Protein AF-A0A8B3C7I5-F1 (afdb_monomer)

Foldseek 3Di:
DDDPDDDDQPFDPDFAWAWDQDPDPPDPPPRGTDTDTDTWRFPDADPQRKTKTKDWDWDWDDDPPDTDIKIKIWIWIDDHPRRHTFTQFIDIVPDDQVVRLVRNLVRLCVVVVVPVVLNVCSVVVVDGPVCCVVSSVVRSVVVVD

Structure (mmCIF, N/CA/C/O backbone):
data_AF-A0A8B3C7I5-F1
#
_entry.id   AF-A0A8B3C7I5-F1
#
loop_
_atom_site.group_PDB
_atom_site.id
_atom_site.type_symbol
_atom_site.label_atom_id
_atom_site.label_alt_id
_atom_site.label_comp_id
_atom_site.label_asym_id
_atom_site.label_entity_id
_atom_site.label_seq_id
_atom_site.pdbx_PDB_ins_code
_atom_site.Cartn_x
_atom_site.Cartn_y
_atom_site.Cartn_z
_atom_site.occupancy
_atom_site.B_iso_or_equiv
_atom_site.auth_seq_id
_atom_site.auth_comp_id
_atom_site.auth_asym_id
_atom_site.auth_atom_id
_atom_site.pdbx_PDB_model_num
ATOM 1 N N . MET A 1 1 ? 18.683 -19.972 -7.106 1.00 29.28 1 MET A N 1
ATOM 2 C CA . MET A 1 1 ? 17.673 -19.375 -8.006 1.00 29.28 1 MET A CA 1
ATOM 3 C C . MET A 1 1 ? 16.327 -19.916 -7.565 1.00 29.28 1 MET A C 1
ATOM 5 O O . MET A 1 1 ? 16.153 -21.123 -7.607 1.00 29.28 1 MET A O 1
ATOM 9 N N . VAL A 1 2 ? 15.455 -19.069 -7.016 1.00 32.94 2 VAL A N 1
ATOM 10 C CA . VAL A 1 2 ? 14.112 -19.468 -6.560 1.00 32.94 2 VAL A CA 1
ATOM 11 C C . VAL A 1 2 ? 13.176 -19.311 -7.753 1.00 32.94 2 VAL A C 1
ATOM 13 O O . VAL A 1 2 ? 13.189 -18.258 -8.389 1.00 32.94 2 VAL A O 1
ATOM 16 N N . GLY A 1 3 ? 12.471 -20.390 -8.099 1.00 27.81 3 GLY A N 1
ATOM 17 C CA . GLY A 1 3 ? 11.606 -20.479 -9.272 1.00 27.81 3 GLY A CA 1
ATOM 18 C C . GLY A 1 3 ? 10.540 -19.388 -9.278 1.00 27.81 3 GLY A C 1
ATOM 19 O O . GLY A 1 3 ? 9.943 -19.084 -8.250 1.00 27.81 3 GLY A O 1
ATOM 20 N N . LEU A 1 4 ? 10.345 -18.794 -10.453 1.00 42.53 4 LEU A N 1
ATOM 21 C CA . LEU A 1 4 ? 9.330 -17.779 -10.736 1.00 42.53 4 LEU A CA 1
ATOM 22 C C . LEU A 1 4 ? 7.901 -18.343 -10.764 1.00 42.53 4 LEU A C 1
ATOM 24 O O . LEU A 1 4 ? 6.967 -17.552 -10.823 1.00 42.53 4 LEU A O 1
ATOM 28 N N . ASP A 1 5 ? 7.735 -19.663 -10.654 1.00 54.78 5 ASP A N 1
ATOM 29 C CA . ASP A 1 5 ? 6.444 -20.342 -10.699 1.00 54.78 5 ASP A CA 1
ATOM 30 C C . ASP A 1 5 ? 6.350 -21.423 -9.612 1.00 54.78 5 ASP A C 1
ATOM 32 O O . ASP A 1 5 ? 7.205 -22.303 -9.509 1.00 54.78 5 ASP A O 1
ATOM 36 N N . GLY A 1 6 ? 5.298 -21.316 -8.801 1.00 31.97 6 GLY A N 1
ATOM 37 C CA . GLY A 1 6 ? 4.932 -22.195 -7.688 1.00 31.97 6 GLY A CA 1
ATOM 38 C C . GLY A 1 6 ? 4.267 -21.345 -6.600 1.00 31.97 6 GLY A C 1
ATOM 39 O O . GLY A 1 6 ? 4.895 -20.461 -6.032 1.00 31.97 6 GLY A O 1
ATOM 40 N N . ASP A 1 7 ? 2.987 -21.437 -6.277 1.00 32.69 7 ASP A N 1
ATOM 41 C CA . ASP A 1 7 ? 1.943 -22.384 -6.629 1.00 32.69 7 ASP A CA 1
ATOM 42 C C . ASP A 1 7 ? 0.607 -21.639 -6.477 1.00 32.69 7 ASP A C 1
ATOM 44 O O . ASP A 1 7 ? 0.435 -20.816 -5.574 1.00 32.69 7 ASP A O 1
ATOM 48 N N . THR A 1 8 ? -0.359 -21.920 -7.355 1.00 35.53 8 THR A N 1
ATOM 49 C CA . THR A 1 8 ? -1.743 -21.395 -7.320 1.00 35.53 8 THR A CA 1
ATOM 50 C C . THR A 1 8 ? -1.888 -19.866 -7.362 1.00 35.53 8 THR A C 1
ATOM 52 O O . THR A 1 8 ? -2.426 -19.234 -6.452 1.00 35.53 8 THR A O 1
ATOM 55 N N . VAL A 1 9 ? -1.507 -19.239 -8.479 1.00 38.47 9 VAL A N 1
ATOM 56 C CA . VAL A 1 9 ? -2.002 -17.888 -8.791 1.00 38.47 9 VAL A CA 1
ATOM 57 C C . VAL A 1 9 ? -3.481 -18.021 -9.153 1.00 38.47 9 VAL A C 1
ATOM 59 O O . VAL A 1 9 ? -3.831 -18.274 -10.303 1.00 38.47 9 VAL A O 1
ATOM 62 N N . ASN A 1 10 ? -4.366 -17.894 -8.162 1.00 39.81 10 ASN A N 1
ATOM 63 C CA . ASN A 1 10 ? -5.781 -17.650 -8.417 1.00 39.81 10 ASN A CA 1
ATOM 64 C C . ASN A 1 10 ? -5.863 -16.361 -9.243 1.00 39.81 10 ASN A C 1
ATOM 66 O O . ASN A 1 10 ? -5.837 -15.262 -8.684 1.00 39.81 10 ASN A O 1
ATOM 70 N N . TYR A 1 11 ? -5.939 -16.469 -10.570 1.00 46.34 11 TYR A N 1
ATOM 71 C CA . TYR A 1 11 ? -6.414 -15.366 -11.386 1.00 46.34 11 TYR A CA 1
ATOM 72 C C . TYR A 1 11 ? -7.839 -15.068 -10.916 1.00 46.34 11 T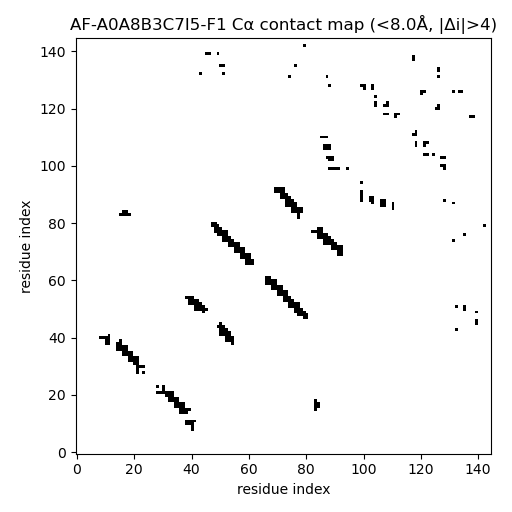YR A C 1
ATOM 74 O O . TYR A 1 11 ? -8.781 -15.792 -11.213 1.00 46.34 11 TYR A O 1
ATOM 82 N N . VAL A 1 12 ? -7.935 -14.039 -10.076 1.00 48.97 12 VAL A N 1
ATOM 83 C CA . VAL A 1 12 ? -9.051 -13.112 -9.929 1.00 48.97 12 VAL A CA 1
ATOM 84 C C . VAL A 1 12 ? -10.435 -13.763 -10.056 1.00 48.97 12 VAL A C 1
ATOM 86 O O . VAL A 1 12 ? -11.020 -13.792 -11.132 1.00 48.97 12 VAL A O 1
ATOM 89 N N . ARG A 1 13 ? -11.031 -14.180 -8.929 1.00 47.19 13 ARG A N 1
ATOM 90 C CA . ARG A 1 13 ? -12.484 -14.449 -8.879 1.00 47.19 13 ARG A CA 1
ATOM 91 C C . ARG A 1 13 ? -13.333 -13.179 -9.092 1.00 47.19 13 ARG A C 1
ATOM 93 O O . ARG A 1 13 ? -14.510 -13.300 -9.400 1.00 47.19 13 ARG A O 1
ATOM 100 N N . GLU A 1 14 ? -12.767 -11.975 -8.936 1.00 52.38 14 GLU A N 1
ATOM 101 C CA . GLU A 1 14 ? -13.496 -10.695 -9.022 1.00 52.38 14 GLU A CA 1
ATOM 102 C C . GLU A 1 14 ? -12.703 -9.598 -9.747 1.00 52.38 14 GLU A C 1
ATOM 104 O O . GLU A 1 14 ? -11.685 -9.129 -9.238 1.00 52.38 14 GLU A O 1
ATOM 109 N N . ILE A 1 15 ? -13.203 -9.111 -10.889 1.00 57.31 15 ILE A N 1
ATOM 110 C CA . ILE A 1 15 ? -12.669 -7.906 -11.544 1.00 57.31 15 ILE A CA 1
ATOM 111 C C . ILE A 1 15 ? -12.792 -6.728 -10.564 1.00 57.31 15 ILE A C 1
ATOM 113 O O . ILE A 1 15 ? -13.897 -6.323 -10.193 1.00 57.31 15 ILE A O 1
ATOM 117 N N . ARG A 1 16 ? -11.658 -6.167 -10.132 1.00 64.19 16 ARG A N 1
ATOM 118 C CA . ARG A 1 16 ? -11.621 -4.959 -9.298 1.00 64.19 16 ARG A CA 1
ATOM 119 C C . ARG A 1 16 ? -11.402 -3.733 -10.181 1.00 64.19 16 ARG A C 1
ATOM 121 O O . ARG A 1 16 ? -10.806 -3.806 -11.251 1.00 64.19 16 ARG A O 1
ATOM 128 N N . TYR A 1 17 ? -11.879 -2.584 -9.714 1.00 62.47 17 TYR A N 1
ATOM 129 C CA . TYR A 1 17 ? -11.761 -1.319 -10.434 1.00 62.47 17 TYR A CA 1
ATOM 130 C C . TYR A 1 17 ? -10.775 -0.391 -9.726 1.00 62.47 17 TYR A C 1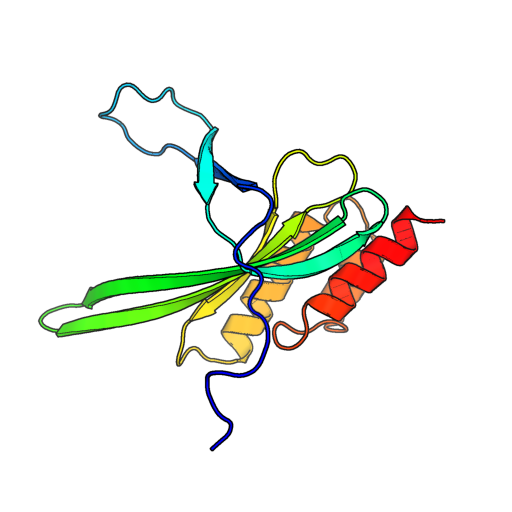
ATOM 132 O O . TYR A 1 17 ? -10.826 -0.238 -8.503 1.00 62.47 17 TYR A O 1
ATOM 140 N N . ARG A 1 18 ? -9.917 0.279 -10.502 1.00 63.97 18 ARG A N 1
ATOM 141 C CA . ARG A 1 18 ? -9.098 1.407 -10.034 1.00 63.97 18 ARG A CA 1
ATOM 142 C C . ARG A 1 18 ? -9.693 2.713 -10.558 1.00 63.97 18 ARG A C 1
ATOM 144 O O . ARG A 1 18 ? -10.185 2.777 -11.684 1.00 63.97 18 ARG A O 1
ATOM 151 N N . MET A 1 19 ? -9.638 3.758 -9.733 1.00 67.19 19 MET A N 1
ATOM 152 C CA . MET A 1 19 ? -10.021 5.112 -10.138 1.00 67.19 19 MET A CA 1
ATOM 153 C C . MET A 1 19 ? -8.841 5.799 -10.830 1.00 67.19 19 MET A C 1
ATOM 155 O O . MET A 1 19 ? -7.795 6.010 -10.213 1.00 67.19 19 MET A O 1
ATOM 159 N N . PHE A 1 20 ? -9.023 6.186 -12.088 1.00 64.75 20 PHE A N 1
ATOM 160 C CA . PHE A 1 20 ? -8.060 6.966 -12.861 1.00 64.75 20 PHE A CA 1
ATOM 161 C C . PHE A 1 20 ? -8.528 8.415 -12.937 1.00 64.75 20 PHE A C 1
ATOM 163 O O . PHE A 1 20 ? -9.701 8.669 -13.201 1.00 64.75 20 PHE A O 1
ATOM 170 N N . LYS A 1 21 ? -7.626 9.375 -12.709 1.00 59.09 21 LYS A N 1
ATOM 171 C CA . LYS A 1 21 ? -7.902 10.785 -13.016 1.00 59.09 21 LYS A CA 1
ATOM 172 C C . LYS A 1 21 ? -7.827 10.956 -14.534 1.00 59.09 21 LYS A C 1
ATOM 174 O O . LYS A 1 21 ? -6.800 10.618 -15.122 1.00 59.09 21 LYS A O 1
ATOM 179 N N . SER A 1 22 ? -8.895 11.437 -15.171 1.00 57.97 22 SER A N 1
ATOM 180 C CA . SER A 1 22 ? -8.803 11.876 -16.562 1.00 57.97 22 SER A CA 1
ATOM 181 C C . SER A 1 22 ? -8.052 13.209 -16.594 1.00 57.97 22 SER A C 1
ATOM 183 O O . SER A 1 22 ? -8.469 14.188 -15.983 1.00 57.97 22 SER A O 1
ATOM 185 N N . ASN A 1 23 ? -6.913 13.233 -17.287 1.00 52.78 23 ASN A N 1
ATOM 186 C CA . ASN A 1 23 ? -6.191 14.471 -17.604 1.00 52.78 23 ASN A CA 1
ATOM 187 C C . ASN A 1 23 ? -6.322 14.825 -19.097 1.00 52.78 23 ASN A C 1
ATOM 189 O O . ASN A 1 23 ? -5.617 15.703 -19.578 1.00 52.78 23 ASN A O 1
ATOM 193 N N . SER A 1 24 ? -7.171 14.114 -19.850 1.00 46.94 24 SER A N 1
ATOM 194 C CA . SER A 1 24 ? -7.296 14.310 -21.295 1.00 46.94 24 SER A CA 1
ATOM 195 C C . SER A 1 24 ? -8.105 15.579 -21.586 1.00 46.94 24 SER A C 1
ATOM 197 O O . SER A 1 24 ? -9.233 15.683 -21.102 1.00 46.94 24 SER A O 1
ATOM 199 N N . PRO A 1 25 ? -7.567 16.524 -22.376 1.00 50.78 25 PRO A N 1
ATOM 200 C CA . PRO A 1 25 ? -8.349 17.628 -22.916 1.00 50.78 25 PRO A CA 1
ATOM 201 C C . PRO A 1 25 ? -9.252 17.202 -24.086 1.00 50.78 25 PRO A C 1
ATOM 203 O O . PRO A 1 25 ? -10.169 17.942 -24.418 1.00 50.78 25 PRO A O 1
ATOM 206 N N . ASP A 1 26 ? -9.018 16.024 -24.682 1.00 52.25 26 ASP A N 1
ATOM 207 C CA . ASP A 1 26 ? -9.432 15.733 -26.066 1.00 52.25 26 ASP A CA 1
ATOM 208 C C . ASP A 1 26 ? -10.236 14.437 -26.260 1.00 52.25 26 ASP A C 1
ATOM 210 O O . ASP A 1 26 ? -10.441 13.948 -27.367 1.00 52.25 26 ASP A O 1
ATOM 214 N N . THR A 1 27 ? -10.736 13.840 -25.184 1.00 46.34 27 THR A N 1
ATOM 215 C CA . THR A 1 27 ? -11.691 12.734 -25.306 1.00 46.34 27 THR A CA 1
ATOM 216 C C . THR A 1 27 ? -12.879 13.004 -24.409 1.00 46.34 27 THR A C 1
ATOM 218 O O . THR A 1 27 ? -12.715 13.487 -23.296 1.00 46.34 27 THR A O 1
ATOM 221 N N . LYS A 1 28 ? -14.080 12.671 -24.895 1.00 50.41 28 LYS A N 1
ATOM 222 C CA . LYS A 1 28 ? -15.410 12.803 -24.261 1.00 50.41 28 LYS A CA 1
ATOM 223 C C . LYS A 1 28 ? -15.563 12.131 -22.874 1.00 50.41 28 LYS A C 1
ATOM 225 O O . LYS A 1 28 ? -16.676 11.857 -22.442 1.00 50.41 28 LYS A O 1
ATOM 230 N N . LYS A 1 29 ? -14.470 11.804 -22.184 1.00 53.91 29 LYS A N 1
ATOM 231 C CA . LYS A 1 29 ? -14.449 11.402 -20.782 1.00 53.91 29 LYS A CA 1
ATOM 232 C C . LYS A 1 29 ? -14.455 12.682 -19.957 1.00 53.91 29 LYS A C 1
ATOM 234 O O . LYS A 1 29 ? -13.476 13.423 -19.970 1.00 53.91 29 LYS A O 1
ATOM 239 N N . GLU A 1 30 ? -15.567 12.941 -19.279 1.00 48.34 30 GLU A N 1
ATOM 240 C CA . GLU A 1 30 ? -15.744 14.097 -18.399 1.00 48.34 30 GLU A CA 1
ATOM 241 C C . GLU A 1 30 ? -14.504 14.344 -17.523 1.00 48.34 30 GLU A C 1
ATOM 243 O O . GLU A 1 30 ? -13.832 13.402 -17.078 1.00 48.34 30 GLU A O 1
ATOM 248 N N . LYS A 1 31 ? -14.195 15.623 -17.271 1.00 50.00 31 LYS A N 1
ATOM 249 C CA . LYS A 1 31 ? -13.202 16.029 -16.268 1.00 50.00 31 LYS A CA 1
ATOM 250 C C . LYS A 1 31 ? -13.590 15.378 -14.936 1.00 50.00 31 LYS A C 1
ATOM 252 O O . LYS A 1 31 ? -14.558 15.792 -14.308 1.00 50.00 31 LYS A O 1
ATOM 257 N N . GLY A 1 32 ? -12.870 14.341 -14.513 1.00 58.25 32 GLY A N 1
ATOM 258 C CA . GLY A 1 32 ? -13.298 13.531 -13.376 1.00 58.25 32 GLY A CA 1
ATOM 259 C C . GLY A 1 32 ? -12.453 12.282 -13.155 1.00 58.25 32 GLY A C 1
ATOM 260 O O . GLY A 1 32 ? -11.441 12.044 -13.817 1.00 58.25 32 GLY A O 1
ATOM 261 N N . ARG A 1 33 ? -12.849 11.470 -12.170 1.00 60.97 33 ARG A N 1
ATOM 262 C CA . ARG A 1 33 ? -12.256 10.146 -11.959 1.00 60.97 33 ARG A CA 1
ATOM 263 C C . ARG A 1 33 ? -13.151 9.093 -12.606 1.00 60.97 33 ARG A C 1
ATOM 265 O O . ARG A 1 33 ? -14.322 9.021 -12.254 1.00 60.97 33 ARG A O 1
ATOM 272 N N . TYR A 1 34 ? -12.610 8.258 -13.487 1.00 64.69 34 TYR A N 1
ATOM 273 C CA . TYR A 1 34 ? -13.347 7.136 -14.078 1.00 64.69 34 TYR A CA 1
ATOM 274 C C . TYR A 1 34 ? -12.818 5.794 -13.566 1.00 64.69 34 TYR A C 1
ATOM 276 O O . TYR A 1 34 ? -11.652 5.672 -13.178 1.00 64.69 34 TYR A O 1
ATOM 284 N N . ARG A 1 35 ? -13.696 4.786 -13.546 1.00 63.94 35 ARG A N 1
ATOM 285 C CA . ARG A 1 35 ? -13.362 3.409 -13.162 1.00 63.94 35 ARG A CA 1
ATOM 286 C C . ARG A 1 35 ? -12.836 2.666 -14.381 1.00 63.94 35 ARG A C 1
ATOM 288 O O . ARG A 1 35 ? -13.492 2.655 -15.417 1.00 63.94 35 ARG A O 1
ATOM 295 N N . MET A 1 36 ? -11.683 2.026 -14.247 1.00 65.06 36 MET A N 1
ATOM 296 C CA . MET A 1 36 ? -11.176 1.085 -15.245 1.00 65.06 36 MET A CA 1
ATOM 297 C C . MET A 1 36 ? -10.975 -0.274 -14.569 1.00 65.06 36 MET A C 1
ATOM 299 O O . MET A 1 36 ? -10.455 -0.306 -13.445 1.00 65.06 36 MET A O 1
ATOM 303 N N . PRO A 1 37 ? -11.430 -1.375 -15.193 1.00 64.75 37 PRO A N 1
ATOM 304 C CA . PRO A 1 37 ? -11.188 -2.711 -14.671 1.00 64.75 37 PRO A CA 1
ATOM 305 C C . PRO A 1 37 ? -9.688 -3.004 -14.721 1.00 64.75 37 P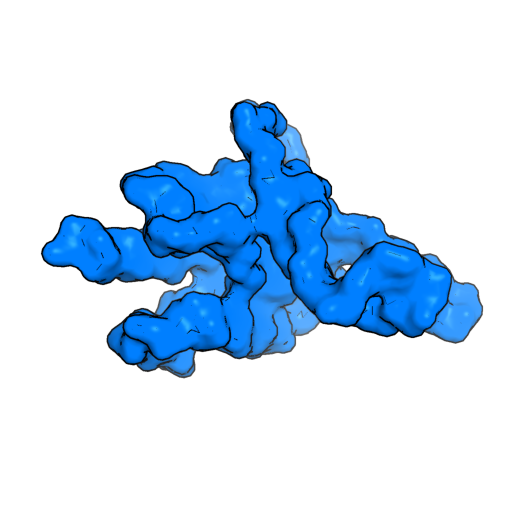RO A C 1
ATOM 307 O O . PRO A 1 37 ? -9.023 -2.696 -15.709 1.00 64.75 37 PRO A O 1
ATOM 310 N N . VAL A 1 38 ? -9.156 -3.577 -13.646 1.00 67.44 38 VAL A N 1
ATOM 311 C CA . VAL A 1 38 ? -7.752 -3.979 -13.547 1.00 67.44 38 VAL A CA 1
ATOM 312 C C . VAL A 1 38 ? -7.694 -5.364 -12.909 1.00 67.44 38 VAL A C 1
ATOM 314 O O . VAL A 1 38 ? -8.400 -5.650 -11.938 1.00 67.44 38 VAL A O 1
ATOM 317 N N . LEU A 1 39 ? -6.862 -6.236 -13.477 1.00 73.12 39 LEU A N 1
ATOM 318 C CA . LEU A 1 39 ? -6.574 -7.549 -12.912 1.00 73.12 39 LEU A CA 1
ATOM 319 C C . LEU A 1 39 ? -5.453 -7.404 -11.883 1.00 73.12 39 LEU A C 1
ATOM 321 O O . LEU A 1 39 ? -4.399 -6.848 -12.181 1.00 73.12 39 LEU A O 1
ATOM 325 N N . PHE A 1 40 ? -5.684 -7.909 -10.675 1.00 76.06 40 PHE A N 1
ATOM 326 C CA . PHE A 1 40 ? -4.713 -7.867 -9.586 1.00 76.06 40 PHE A CA 1
ATOM 327 C C . PHE A 1 40 ? -4.471 -9.266 -9.049 1.00 76.06 40 PHE A C 1
ATOM 329 O O . PHE A 1 40 ? -5.405 -10.052 -8.928 1.00 76.06 40 PHE A O 1
ATOM 336 N N . ARG A 1 41 ? -3.249 -9.548 -8.611 1.00 81.50 41 ARG A N 1
ATOM 337 C CA . ARG A 1 41 ? -3.031 -10.656 -7.686 1.00 81.50 41 ARG A CA 1
ATOM 338 C C . ARG A 1 41 ? -3.543 -10.234 -6.309 1.00 81.50 41 ARG A C 1
ATOM 340 O O . ARG A 1 41 ? -3.164 -9.175 -5.813 1.00 81.50 41 ARG A O 1
ATOM 347 N N . GLU A 1 42 ? -4.418 -11.030 -5.708 1.00 84.62 42 GLU A N 1
ATOM 348 C CA . GLU A 1 42 ? -4.863 -10.816 -4.330 1.00 84.62 42 GLU A CA 1
ATOM 349 C C . GLU A 1 42 ? -3.846 -11.465 -3.387 1.00 84.62 42 GLU A C 1
ATOM 351 O O . GLU A 1 42 ? -3.806 -12.683 -3.250 1.00 84.62 42 GLU A O 1
ATOM 356 N N . ASP A 1 43 ? -2.990 -10.645 -2.778 1.00 86.62 43 ASP A N 1
ATOM 357 C CA . ASP A 1 43 ? -1.943 -11.102 -1.855 1.00 86.62 43 ASP A CA 1
ATOM 358 C C . ASP A 1 43 ? -2.499 -11.380 -0.453 1.00 86.62 43 ASP A C 1
ATOM 360 O O . ASP A 1 43 ? -1.898 -12.113 0.330 1.00 86.62 43 ASP A O 1
ATOM 364 N N . TYR A 1 44 ? -3.639 -10.773 -0.120 1.00 89.88 44 TYR A N 1
ATOM 365 C CA . TYR A 1 44 ? -4.334 -10.983 1.142 1.00 89.88 44 TYR A CA 1
ATOM 366 C C . TYR A 1 44 ? -5.812 -10.626 1.021 1.00 89.88 44 TYR A C 1
ATOM 368 O O . TYR A 1 44 ? -6.154 -9.603 0.422 1.00 89.88 44 TYR A O 1
ATOM 376 N N . ARG A 1 45 ? -6.664 -11.422 1.670 1.00 88.94 45 ARG A N 1
ATOM 377 C CA . ARG A 1 45 ? -8.082 -11.137 1.898 1.00 88.94 45 ARG A CA 1
ATOM 378 C C . ARG A 1 45 ? -8.361 -11.240 3.393 1.00 88.94 45 ARG A C 1
ATOM 380 O O . ARG A 1 45 ? -8.308 -12.332 3.954 1.00 88.94 45 ARG A O 1
ATOM 387 N N . GLY A 1 46 ? -8.621 -10.097 4.009 1.00 86.25 46 GLY A N 1
ATOM 388 C CA . GLY A 1 46 ? -9.044 -9.985 5.399 1.00 86.25 46 GLY A CA 1
ATOM 389 C C . GLY A 1 46 ? -10.565 -10.003 5.536 1.00 86.25 46 GLY A C 1
ATOM 390 O O . GLY A 1 46 ? -11.306 -10.289 4.587 1.00 86.25 46 GLY A O 1
ATOM 391 N N . LYS A 1 47 ? -11.034 -9.675 6.737 1.00 85.69 47 LYS A N 1
ATOM 392 C CA . LYS A 1 47 ? -12.454 -9.473 7.042 1.00 85.69 47 LYS A CA 1
ATOM 393 C C . LYS A 1 47 ? -12.977 -8.176 6.417 1.00 85.69 47 LYS A C 1
ATOM 395 O O . LYS A 1 47 ? -12.209 -7.328 5.967 1.00 85.69 47 LYS A O 1
ATOM 400 N N . ASP A 1 48 ? -14.301 -8.050 6.349 1.00 84.94 48 ASP A N 1
ATOM 401 C CA . ASP A 1 48 ? -15.012 -6.828 5.938 1.00 84.94 48 ASP A CA 1
ATOM 402 C C . ASP A 1 48 ? -14.556 -6.223 4.596 1.00 84.94 48 ASP A C 1
ATOM 404 O O . ASP A 1 48 ? -14.592 -5.014 4.370 1.00 84.94 48 ASP A O 1
ATOM 408 N N . GLY A 1 49 ? -14.109 -7.078 3.672 1.00 84.19 49 GLY A N 1
ATOM 409 C CA . GLY A 1 49 ? -13.679 -6.661 2.339 1.00 84.19 49 GLY A CA 1
ATOM 410 C C . GLY A 1 49 ? -12.302 -5.993 2.281 1.00 84.19 49 GLY A C 1
ATOM 411 O O . GLY A 1 49 ? -11.955 -5.469 1.218 1.00 84.19 49 GLY A O 1
ATOM 412 N N . ILE A 1 50 ? -11.520 -6.040 3.366 1.00 91.44 50 ILE A N 1
ATOM 413 C CA . ILE A 1 50 ? -10.130 -5.577 3.397 1.00 91.44 50 ILE A CA 1
ATOM 414 C C . ILE A 1 50 ? -9.272 -6.514 2.548 1.00 91.44 50 ILE A C 1
ATOM 416 O O . ILE A 1 50 ? -9.357 -7.736 2.667 1.00 91.44 50 ILE A O 1
ATOM 420 N N . ALA A 1 51 ? -8.428 -5.959 1.683 1.00 90.75 51 ALA A N 1
ATOM 421 C CA . ALA A 1 51 ? -7.556 -6.769 0.837 1.00 90.75 51 ALA A CA 1
ATOM 422 C C . ALA A 1 51 ? -6.247 -6.054 0.501 1.00 90.75 51 ALA A C 1
ATOM 424 O O . ALA A 1 51 ? -6.231 -4.834 0.334 1.00 90.75 51 ALA A O 1
ATOM 425 N N . LEU A 1 52 ? -5.172 -6.827 0.336 1.00 91.88 52 LEU A N 1
ATOM 426 C CA . LEU A 1 52 ? -3.921 -6.377 -0.274 1.00 91.88 52 LEU A CA 1
ATOM 427 C C . LEU A 1 52 ? -3.869 -6.909 -1.707 1.00 91.88 52 LEU A C 1
ATOM 429 O O . LEU A 1 52 ? -4.014 -8.110 -1.935 1.00 91.88 52 LEU A O 1
ATOM 433 N N . LEU A 1 53 ? -3.649 -6.018 -2.666 1.00 89.19 53 LEU A N 1
ATOM 434 C CA . LEU A 1 53 ? -3.646 -6.329 -4.090 1.00 89.19 53 LEU A CA 1
ATOM 435 C C . LEU A 1 53 ? -2.310 -5.905 -4.707 1.00 89.19 53 LEU A C 1
ATOM 437 O O . LEU A 1 53 ? -1.828 -4.807 -4.430 1.00 89.19 53 LEU A O 1
ATOM 441 N N . THR A 1 54 ? -1.747 -6.735 -5.581 1.00 88.12 54 TH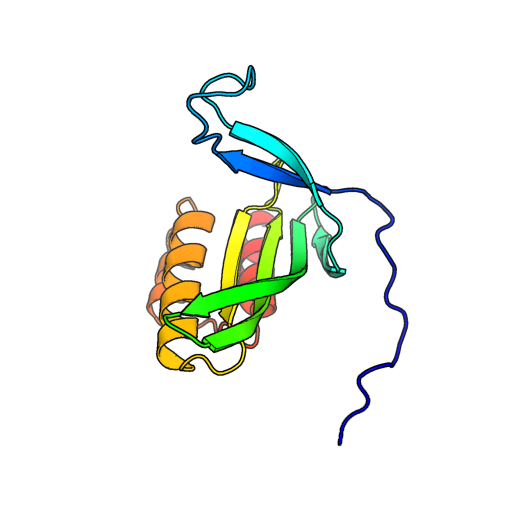R A N 1
ATOM 442 C CA . THR A 1 54 ? -0.531 -6.424 -6.342 1.00 88.12 54 THR A CA 1
ATOM 443 C C . THR A 1 54 ? -0.817 -6.444 -7.842 1.00 88.12 54 THR A C 1
ATOM 445 O O . THR A 1 54 ? -1.442 -7.368 -8.362 1.00 88.12 54 THR A O 1
ATOM 448 N N . GLU A 1 55 ? -0.333 -5.429 -8.550 1.00 86.44 55 GLU A N 1
ATOM 449 C CA . GLU A 1 55 ? -0.323 -5.343 -10.012 1.00 86.44 55 GLU A CA 1
ATOM 450 C C . GLU A 1 55 ? 1.126 -5.259 -10.492 1.00 86.44 55 GLU A C 1
ATOM 452 O O . GLU A 1 55 ? 1.916 -4.469 -9.968 1.00 86.44 55 GLU A O 1
ATOM 457 N N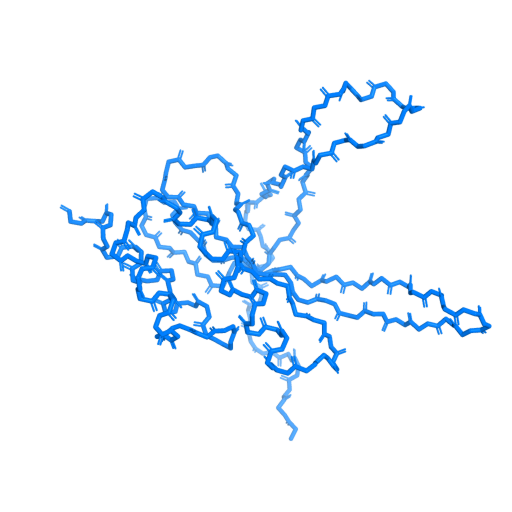 . PHE A 1 56 ? 1.468 -6.049 -11.504 1.00 85.19 56 PHE A N 1
ATOM 458 C CA . PHE A 1 56 ? 2.743 -5.939 -12.201 1.00 85.19 56 PHE A CA 1
ATOM 459 C C . PHE A 1 56 ? 2.507 -5.217 -13.519 1.00 85.19 56 PHE A C 1
ATOM 461 O O . PHE A 1 56 ? 1.638 -5.610 -14.296 1.00 85.19 56 PHE A O 1
ATOM 468 N N . ARG A 1 57 ? 3.257 -4.141 -13.746 1.00 84.38 57 ARG A N 1
ATOM 469 C CA . ARG A 1 57 ? 3.199 -3.352 -14.973 1.00 84.38 57 ARG A CA 1
ATOM 470 C C . ARG A 1 57 ? 4.536 -3.402 -15.673 1.00 84.38 57 ARG A C 1
ATOM 472 O O . ARG A 1 57 ? 5.581 -3.345 -15.030 1.00 84.38 57 ARG A O 1
ATOM 479 N N . GLU A 1 58 ? 4.474 -3.452 -16.989 1.00 84.44 58 GLU A N 1
ATOM 480 C CA . GLU A 1 58 ? 5.630 -3.275 -17.849 1.00 84.44 58 GLU A CA 1
ATOM 481 C C . GLU A 1 58 ? 5.325 -2.117 -18.792 1.00 84.44 58 GLU A C 1
ATOM 483 O O . GLU A 1 58 ? 4.290 -2.101 -19.461 1.00 84.44 58 GLU A O 1
ATOM 488 N N . THR A 1 59 ? 6.190 -1.112 -18.783 1.00 81.06 59 THR A N 1
ATOM 489 C CA . THR A 1 59 ? 6.072 0.084 -19.612 1.00 81.06 59 THR A CA 1
ATOM 490 C C . THR A 1 59 ? 7.371 0.287 -20.372 1.00 81.06 59 THR A C 1
ATOM 492 O O . THR A 1 59 ? 8.459 0.228 -19.805 1.00 81.06 59 THR A O 1
ATOM 495 N N . GLU A 1 60 ? 7.280 0.535 -21.673 1.00 85.88 60 GLU A N 1
ATOM 496 C CA . GLU A 1 60 ? 8.438 0.991 -22.434 1.00 85.88 60 GLU A CA 1
ATOM 497 C C . GLU A 1 60 ? 8.711 2.455 -22.082 1.00 85.88 60 GLU A C 1
ATOM 499 O O . GLU A 1 60 ? 7.846 3.320 -22.232 1.00 85.88 60 GLU A O 1
ATOM 504 N N . GLN A 1 61 ? 9.915 2.736 -21.590 1.00 78.75 61 GLN A N 1
ATOM 505 C CA . GLN A 1 61 ? 10.408 4.093 -21.415 1.00 78.75 61 GLN A CA 1
ATOM 506 C C . GLN A 1 61 ? 11.507 4.375 -22.431 1.00 78.75 61 GLN A C 1
ATOM 508 O O . GLN A 1 61 ? 12.522 3.678 -22.491 1.00 78.75 61 GLN A O 1
ATOM 513 N N . THR A 1 62 ? 11.320 5.446 -23.198 1.00 82.25 62 THR A N 1
ATOM 514 C CA . THR A 1 62 ? 12.345 5.987 -24.088 1.00 82.25 62 THR A CA 1
ATOM 515 C C . THR A 1 62 ? 12.979 7.207 -23.433 1.00 82.25 62 THR A C 1
ATOM 517 O O . THR A 1 62 ? 12.295 8.163 -23.073 1.00 82.25 62 THR A O 1
ATOM 520 N N . THR A 1 63 ? 14.298 7.189 -23.254 1.00 77.94 63 THR A N 1
ATOM 521 C CA . THR A 1 63 ? 15.078 8.336 -22.768 1.00 77.94 63 THR A CA 1
ATOM 522 C C . THR A 1 63 ? 16.229 8.590 -23.736 1.00 77.94 63 THR A C 1
ATOM 524 O O . THR A 1 63 ? 17.162 7.791 -23.847 1.00 77.94 63 THR A O 1
ATOM 527 N N . GLY A 1 64 ? 16.156 9.700 -24.475 1.00 85.50 64 GLY A N 1
ATOM 528 C CA . GLY A 1 64 ? 17.076 9.971 -25.581 1.00 85.50 64 GLY A CA 1
ATOM 529 C C . GLY A 1 64 ? 16.954 8.910 -26.681 1.00 85.50 64 GLY A C 1
ATOM 530 O O . GLY A 1 64 ? 15.859 8.638 -27.156 1.00 85.50 64 GLY A O 1
ATOM 531 N N . LEU A 1 65 ? 18.078 8.296 -27.065 1.00 88.31 65 LEU A N 1
ATOM 532 C CA . LEU A 1 65 ? 18.143 7.241 -28.093 1.00 88.31 65 LEU A CA 1
ATOM 533 C C . LEU A 1 65 ? 17.932 5.817 -27.546 1.00 88.31 65 LEU A C 1
ATOM 535 O O . LEU A 1 65 ? 18.066 4.850 -28.292 1.00 88.31 65 LEU A O 1
ATOM 539 N N . ARG A 1 66 ? 17.671 5.658 -26.242 1.00 77.12 66 ARG A N 1
ATOM 540 C CA . ARG A 1 66 ? 17.521 4.342 -25.607 1.00 77.12 66 ARG A CA 1
ATOM 541 C C . ARG A 1 66 ? 16.067 4.091 -25.242 1.00 77.12 66 ARG A C 1
ATOM 543 O O . ARG A 1 66 ? 15.454 4.924 -24.580 1.00 77.12 66 ARG A O 1
ATOM 550 N N . THR A 1 67 ? 15.571 2.914 -25.608 1.00 85.44 67 THR A N 1
ATOM 551 C CA . THR A 1 67 ? 14.293 2.374 -25.135 1.00 85.44 67 THR A CA 1
ATOM 552 C C . THR A 1 67 ? 14.584 1.199 -24.214 1.00 85.44 67 THR A C 1
ATOM 554 O O . THR A 1 67 ? 15.369 0.317 -24.562 1.00 85.44 67 THR A O 1
ATOM 557 N N . ALA A 1 68 ? 13.983 1.201 -23.030 1.00 83.62 68 ALA A N 1
ATOM 558 C CA . ALA A 1 68 ? 14.099 0.120 -22.064 1.00 83.62 68 ALA A CA 1
ATOM 559 C C . ALA A 1 68 ? 12.728 -0.224 -21.482 1.00 83.62 68 ALA A C 1
ATOM 561 O O . ALA A 1 68 ? 11.865 0.641 -21.327 1.00 83.62 68 ALA A O 1
ATOM 562 N N . LEU A 1 69 ? 12.548 -1.496 -21.131 1.00 85.00 69 LEU A N 1
ATOM 563 C CA . LEU A 1 69 ? 11.379 -1.947 -20.387 1.00 85.00 69 LEU A CA 1
ATOM 564 C C . LEU A 1 69 ? 11.554 -1.586 -18.914 1.00 85.00 69 LEU A C 1
ATOM 566 O O . LEU A 1 69 ? 12.438 -2.103 -18.228 1.00 85.00 69 LEU A O 1
ATOM 570 N N . GLN A 1 70 ? 10.683 -0.716 -18.425 1.00 84.50 70 GLN A N 1
ATOM 571 C CA . GLN A 1 70 ? 10.528 -0.432 -17.014 1.00 84.50 70 GLN A CA 1
ATOM 572 C C . GLN A 1 70 ? 9.496 -1.401 -16.436 1.00 84.50 70 GLN A C 1
ATOM 574 O O . GLN A 1 70 ? 8.359 -1.476 -16.897 1.00 84.50 70 GLN A O 1
ATOM 579 N N . LYS A 1 71 ? 9.898 -2.157 -15.413 1.00 87.31 71 LYS A N 1
ATOM 580 C CA . LYS A 1 71 ? 9.003 -3.061 -14.688 1.00 87.31 71 LYS A CA 1
ATOM 581 C C . LYS A 1 71 ? 8.636 -2.435 -13.356 1.00 87.31 71 LYS A C 1
ATOM 583 O O . LYS A 1 71 ? 9.519 -2.126 -12.556 1.00 87.31 71 LYS A O 1
ATOM 588 N N . GLU A 1 72 ? 7.348 -2.272 -13.106 1.00 89.25 72 GLU A N 1
ATOM 589 C CA . GLU A 1 72 ? 6.824 -1.696 -11.876 1.00 89.25 72 GLU A CA 1
ATOM 590 C C . GLU A 1 72 ? 5.959 -2.719 -11.143 1.00 89.25 72 GLU A C 1
ATOM 592 O O . GLU A 1 72 ? 5.094 -3.377 -11.723 1.00 89.25 72 GLU A O 1
ATOM 597 N N . ARG A 1 73 ? 6.149 -2.810 -9.830 1.00 88.88 73 ARG A N 1
ATOM 598 C CA . ARG A 1 73 ? 5.219 -3.489 -8.931 1.00 88.88 73 ARG A CA 1
ATOM 599 C C . ARG A 1 73 ? 4.425 -2.431 -8.181 1.00 88.88 73 ARG A C 1
ATOM 601 O O . ARG A 1 73 ? 4.992 -1.624 -7.445 1.00 88.88 73 ARG A O 1
ATOM 608 N N . TRP A 1 74 ? 3.114 -2.463 -8.359 1.00 90.00 74 TRP A N 1
ATOM 609 C CA . TRP A 1 74 ? 2.170 -1.598 -7.670 1.00 90.00 74 TRP A CA 1
ATOM 610 C C . TRP A 1 74 ? 1.456 -2.395 -6.588 1.00 90.00 74 TRP A C 1
ATOM 612 O O . TRP A 1 74 ? 0.845 -3.423 -6.875 1.00 90.00 74 TRP A O 1
ATOM 622 N N . CYS A 1 75 ? 1.504 -1.902 -5.355 1.00 90.88 75 CYS A N 1
ATOM 623 C CA . CYS A 1 75 ? 0.759 -2.469 -4.238 1.00 90.88 75 CYS A CA 1
ATOM 624 C C . CYS A 1 75 ? -0.416 -1.555 -3.900 1.00 90.88 75 CYS A C 1
ATOM 626 O O . CYS A 1 75 ? -0.271 -0.331 -3.818 1.00 90.88 75 CYS A O 1
ATOM 628 N N . TYR A 1 76 ? -1.571 -2.157 -3.650 1.00 90.69 76 TYR A N 1
ATOM 629 C CA . TYR A 1 76 ? -2.805 -1.469 -3.309 1.00 90.69 76 TYR A CA 1
ATOM 630 C C . TYR A 1 76 ? -3.461 -2.105 -2.097 1.00 90.69 76 TYR A C 1
ATOM 632 O O . TYR A 1 76 ? -3.309 -3.298 -1.850 1.00 90.69 76 TYR A O 1
ATOM 640 N N . VAL A 1 77 ? -4.265 -1.318 -1.395 1.00 91.69 77 VAL A N 1
ATOM 641 C CA . VAL A 1 77 ? -5.134 -1.806 -0.329 1.00 91.69 77 VAL A CA 1
ATOM 642 C C . VAL A 1 77 ? -6.576 -1.431 -0.618 1.00 91.69 77 VAL A C 1
ATOM 644 O O . VAL A 1 77 ? -6.872 -0.294 -0.986 1.00 91.69 77 VAL A O 1
ATOM 647 N N . LYS A 1 78 ? -7.483 -2.386 -0.449 1.00 90.88 78 LYS A N 1
ATOM 648 C CA . LYS A 1 78 ? -8.909 -2.107 -0.305 1.00 90.88 78 LYS A CA 1
ATOM 649 C C . LYS A 1 78 ? -9.191 -1.962 1.186 1.00 90.88 78 LYS A C 1
ATOM 651 O O . LYS A 1 78 ? -8.916 -2.890 1.941 1.00 90.88 78 LYS A O 1
ATOM 656 N N . LEU A 1 79 ? -9.664 -0.789 1.593 1.00 90.88 79 LEU A N 1
ATOM 657 C CA . LEU A 1 79 ? -10.066 -0.523 2.972 1.00 90.88 79 LEU A CA 1
ATOM 658 C C . LEU A 1 79 ? -11.502 -1.005 3.203 1.00 90.88 79 LEU A C 1
ATOM 660 O O . LEU A 1 79 ? -12.254 -1.215 2.245 1.00 90.88 79 LEU A O 1
ATOM 664 N N . LYS A 1 80 ? -11.869 -1.168 4.475 1.00 90.31 80 LYS A N 1
ATOM 665 C CA . LYS A 1 80 ? -13.240 -1.489 4.872 1.00 90.31 80 LYS A CA 1
ATOM 666 C C . LYS A 1 80 ? -14.190 -0.403 4.362 1.00 90.31 80 LYS A C 1
ATOM 668 O O . LYS A 1 80 ? -13.844 0.776 4.380 1.00 90.31 80 LYS A O 1
ATOM 673 N N . ASP A 1 81 ? -15.343 -0.824 3.850 1.00 85.31 81 ASP A N 1
ATOM 674 C CA . ASP A 1 81 ? -16.402 0.035 3.297 1.00 85.31 81 ASP A CA 1
ATOM 675 C C . ASP A 1 81 ? -15.989 0.940 2.119 1.00 85.31 81 ASP A C 1
ATOM 677 O O . ASP A 1 81 ? -16.788 1.739 1.625 1.00 85.31 81 ASP A O 1
ATOM 681 N N . GLU A 1 82 ? -14.768 0.791 1.589 1.00 82.06 82 GLU A N 1
ATOM 682 C CA . GLU A 1 82 ? -14.330 1.556 0.430 1.00 82.06 82 GLU A CA 1
ATOM 683 C C . GLU A 1 82 ? -14.613 0.832 -0.895 1.00 82.06 82 GLU A C 1
ATOM 685 O O . GLU A 1 82 ? -14.264 -0.342 -1.083 1.00 82.06 82 GLU A O 1
ATOM 690 N N . PRO A 1 83 ? -15.190 1.540 -1.885 1.00 73.88 83 PRO A N 1
ATOM 691 C CA . PRO A 1 83 ? -15.544 0.936 -3.164 1.00 73.88 83 PRO A CA 1
ATOM 692 C C . PRO A 1 83 ? -14.327 0.653 -4.056 1.00 73.88 83 PRO A C 1
ATOM 694 O O . PRO A 1 83 ? -14.428 -0.149 -4.984 1.00 73.88 83 PRO A O 1
ATOM 697 N N . ALA A 1 84 ? -13.191 1.317 -3.822 1.00 79.94 84 ALA A N 1
ATOM 698 C CA . ALA A 1 84 ? -12.005 1.232 -4.670 1.00 79.94 84 ALA A CA 1
ATOM 699 C C . ALA A 1 84 ? -10.735 1.023 -3.841 1.00 79.94 84 ALA A C 1
ATOM 701 O O . ALA A 1 84 ? -10.607 1.545 -2.738 1.00 79.94 84 ALA A O 1
ATOM 702 N N . ALA A 1 85 ? -9.771 0.298 -4.411 1.00 86.75 85 ALA A N 1
ATOM 703 C CA . ALA A 1 85 ? -8.462 0.138 -3.795 1.00 86.75 85 ALA A CA 1
ATOM 704 C C . ALA A 1 85 ? -7.622 1.422 -3.935 1.00 86.75 85 ALA A C 1
ATOM 706 O O . ALA A 1 85 ? -7.641 2.096 -4.973 1.00 86.75 85 ALA A O 1
ATOM 707 N N . ARG A 1 86 ? -6.860 1.743 -2.891 1.00 87.00 86 ARG A N 1
ATOM 708 C CA . ARG A 1 86 ? -5.920 2.868 -2.824 1.00 87.00 86 ARG A CA 1
ATOM 709 C C . ARG A 1 86 ? -4.489 2.380 -3.006 1.00 87.00 86 ARG A C 1
ATOM 711 O O . ARG A 1 86 ? -4.175 1.240 -2.686 1.00 87.00 86 ARG A O 1
ATOM 718 N N . VAL A 1 87 ? -3.624 3.239 -3.537 1.00 90.1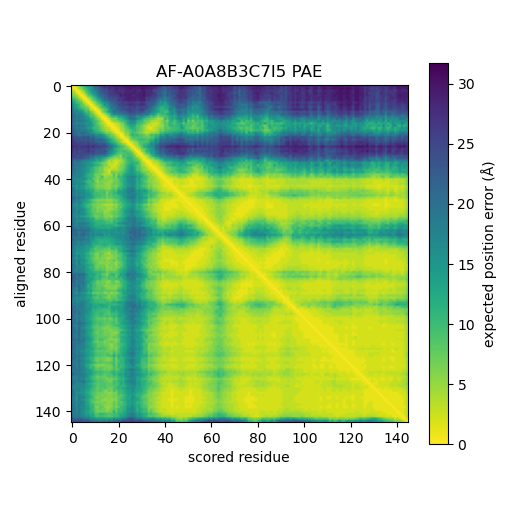9 87 VAL A N 1
ATOM 719 C CA . VAL A 1 87 ? -2.206 2.915 -3.767 1.00 90.19 87 VAL A CA 1
ATOM 720 C C . VAL A 1 87 ? -1.457 2.933 -2.436 1.00 90.19 87 VAL A C 1
ATOM 722 O O . VAL A 1 87 ? -1.492 3.941 -1.739 1.00 90.19 87 VAL A O 1
ATOM 725 N N . LEU A 1 88 ? -0.743 1.852 -2.124 1.00 91.50 88 LEU A N 1
ATOM 726 C CA . LEU A 1 88 ? 0.176 1.769 -0.984 1.00 91.50 88 LEU A CA 1
ATOM 727 C C . LEU A 1 88 ? 1.631 1.998 -1.374 1.00 91.50 88 LEU A C 1
ATOM 729 O O . LEU A 1 88 ? 2.376 2.609 -0.616 1.00 91.50 88 LEU A O 1
ATOM 733 N N . SER A 1 89 ? 2.055 1.503 -2.533 1.00 91.12 89 SER A N 1
ATOM 734 C CA . SER A 1 89 ? 3.404 1.744 -3.036 1.00 91.12 89 SER A CA 1
ATOM 735 C C . SER A 1 89 ? 3.516 1.461 -4.520 1.00 91.12 89 SER A C 1
ATOM 737 O O . SER A 1 89 ? 2.711 0.742 -5.115 1.00 91.12 89 SER A O 1
ATOM 739 N N . VAL A 1 90 ? 4.574 2.027 -5.085 1.00 90.19 90 VAL A N 1
ATOM 740 C CA . VAL A 1 90 ? 5.095 1.699 -6.403 1.00 90.19 90 VAL A CA 1
ATOM 741 C C . VAL A 1 90 ? 6.577 1.427 -6.214 1.00 90.19 90 VAL A C 1
ATOM 743 O O . VAL A 1 90 ? 7.260 2.209 -5.552 1.00 90.19 90 VAL A O 1
ATOM 746 N N . SER A 1 91 ? 7.053 0.311 -6.748 1.00 87.19 91 SER A N 1
ATOM 747 C CA . SER A 1 91 ? 8.476 -0.011 -6.782 1.00 87.19 91 SER A CA 1
ATOM 748 C C . SER A 1 91 ? 8.886 -0.323 -8.208 1.00 87.19 91 SER A C 1
ATOM 750 O O . SER A 1 91 ? 8.318 -1.236 -8.818 1.00 87.19 91 SER A O 1
ATOM 752 N N . THR A 1 92 ? 9.878 0.403 -8.716 1.00 87.81 92 THR A N 1
ATOM 753 C CA . THR A 1 92 ? 10.465 0.130 -10.028 1.00 87.81 92 THR A CA 1
ATOM 754 C C . THR A 1 92 ? 11.627 -0.850 -9.886 1.00 87.81 92 THR A C 1
ATOM 756 O O . THR A 1 92 ? 12.440 -0.745 -8.966 1.00 87.81 92 THR A O 1
ATOM 759 N N . ALA A 1 93 ? 11.733 -1.816 -10.796 1.00 83.25 93 ALA A N 1
ATOM 760 C CA . ALA A 1 93 ? 12.883 -2.710 -10.850 1.00 83.25 93 ALA A CA 1
ATOM 761 C C . ALA A 1 93 ? 14.186 -1.908 -11.034 1.00 83.25 93 ALA A C 1
ATOM 763 O O . ALA A 1 93 ? 14.296 -1.092 -11.945 1.00 83.25 93 ALA A O 1
ATOM 764 N N . GLY A 1 94 ? 15.169 -2.145 -10.161 1.00 80.94 94 GLY A N 1
ATOM 765 C CA . GLY A 1 94 ? 16.444 -1.418 -10.159 1.00 80.94 94 GLY A CA 1
ATOM 766 C C . GLY A 1 94 ? 16.423 -0.065 -9.436 1.00 80.94 94 GLY A C 1
ATOM 767 O O . GLY A 1 94 ? 17.454 0.600 -9.386 1.00 80.94 94 GLY A O 1
ATOM 768 N N . GLU A 1 95 ? 15.292 0.348 -8.853 1.00 84.38 95 GLU A N 1
ATOM 769 C CA . GLU A 1 95 ? 15.215 1.578 -8.060 1.00 84.38 95 GLU A CA 1
ATOM 770 C C . GLU A 1 95 ? 15.938 1.440 -6.712 1.00 84.38 95 GLU A C 1
ATOM 772 O O . GLU A 1 95 ? 15.986 0.367 -6.105 1.00 84.38 95 GLU A O 1
ATOM 777 N N . ASN A 1 96 ? 16.475 2.558 -6.213 1.00 88.06 96 ASN A N 1
ATOM 778 C CA . ASN A 1 96 ? 17.072 2.621 -4.884 1.00 88.06 96 ASN A CA 1
ATOM 779 C C . ASN A 1 96 ? 16.036 2.201 -3.808 1.00 88.06 96 ASN A C 1
ATOM 781 O O . ASN A 1 96 ? 14.944 2.789 -3.744 1.00 88.06 96 ASN A O 1
ATOM 785 N N . PRO A 1 97 ? 16.370 1.240 -2.921 1.00 85.12 97 PRO A N 1
ATOM 786 C CA . PRO A 1 97 ? 15.518 0.845 -1.803 1.00 85.12 97 PRO A CA 1
ATOM 787 C C . PRO A 1 97 ? 15.034 2.011 -0.929 1.00 85.12 97 PRO A C 1
ATOM 789 O O . PRO A 1 97 ? 13.884 2.002 -0.491 1.00 85.12 97 PRO A O 1
ATOM 792 N N . GLU A 1 98 ? 15.861 3.036 -0.705 1.00 87.75 98 GLU A N 1
ATOM 793 C CA . GLU A 1 98 ? 15.482 4.204 0.102 1.00 87.75 98 GLU A CA 1
ATOM 794 C C . GLU A 1 98 ? 14.420 5.071 -0.583 1.00 87.75 98 GLU A C 1
ATOM 796 O O . GLU A 1 98 ? 13.485 5.535 0.070 1.00 87.75 98 GLU A O 1
ATOM 801 N N . SER A 1 99 ? 14.532 5.265 -1.903 1.00 87.50 99 SER A N 1
ATOM 802 C CA . SER A 1 99 ? 13.517 5.968 -2.706 1.00 87.50 99 SER A CA 1
ATOM 803 C C . SER A 1 99 ? 12.189 5.221 -2.649 1.00 87.50 99 SER A C 1
ATOM 805 O O . SER A 1 99 ? 11.140 5.791 -2.341 1.00 87.50 99 SER A O 1
ATOM 807 N N . THR A 1 100 ? 12.263 3.903 -2.834 1.00 88.00 100 THR A N 1
ATOM 808 C CA . THR A 1 100 ? 11.103 3.013 -2.800 1.00 88.00 100 THR A CA 1
ATOM 809 C C . THR A 1 100 ? 10.408 3.053 -1.433 1.00 88.00 100 THR A C 1
ATOM 811 O O . THR A 1 100 ? 9.182 3.142 -1.354 1.00 88.00 100 THR A O 1
ATOM 814 N N . GLN A 1 101 ? 11.181 3.055 -0.342 1.00 91.25 101 GLN A N 1
ATOM 815 C CA . GLN A 1 101 ? 10.647 3.166 1.016 1.00 91.25 101 GLN A CA 1
ATOM 816 C C . GLN A 1 101 ? 10.009 4.541 1.273 1.00 91.25 101 GLN A C 1
ATOM 818 O O . GLN A 1 101 ? 8.912 4.604 1.826 1.00 91.25 101 GLN A O 1
ATOM 823 N N . LYS A 1 102 ? 10.630 5.643 0.829 1.00 91.44 102 LYS A N 1
ATOM 824 C CA . LYS A 1 102 ? 10.036 6.990 0.932 1.00 91.44 102 LYS A CA 1
ATOM 825 C C . LYS A 1 102 ? 8.716 7.088 0.162 1.00 91.44 102 LYS A C 1
ATOM 827 O O . LYS A 1 102 ? 7.752 7.663 0.672 1.00 91.44 102 LYS A O 1
ATOM 832 N N . ASN A 1 103 ? 8.647 6.491 -1.028 1.00 91.69 103 ASN A N 1
ATOM 833 C CA . ASN A 1 103 ? 7.415 6.403 -1.812 1.00 91.69 103 ASN A CA 1
ATOM 834 C C . ASN A 1 103 ? 6.331 5.609 -1.072 1.00 91.69 103 ASN A C 1
ATOM 836 O O . ASN A 1 103 ? 5.194 6.075 -0.991 1.00 91.69 103 ASN A O 1
ATOM 840 N N . PHE A 1 104 ? 6.679 4.464 -0.476 1.00 93.25 104 PHE A N 1
ATOM 841 C CA . PHE A 1 104 ? 5.758 3.685 0.358 1.00 93.25 104 PHE A CA 1
ATOM 842 C C . PHE A 1 104 ? 5.214 4.502 1.535 1.00 93.25 104 PHE A C 1
ATOM 844 O O . PHE A 1 104 ? 4.001 4.610 1.679 1.00 93.25 104 PHE A O 1
ATOM 851 N N . VAL A 1 105 ? 6.077 5.155 2.322 1.00 94.62 105 VAL A N 1
ATOM 852 C CA . VAL A 1 105 ? 5.653 6.002 3.453 1.00 94.62 105 VAL A CA 1
ATOM 853 C C . VAL A 1 105 ? 4.699 7.103 2.981 1.00 94.62 105 VAL A 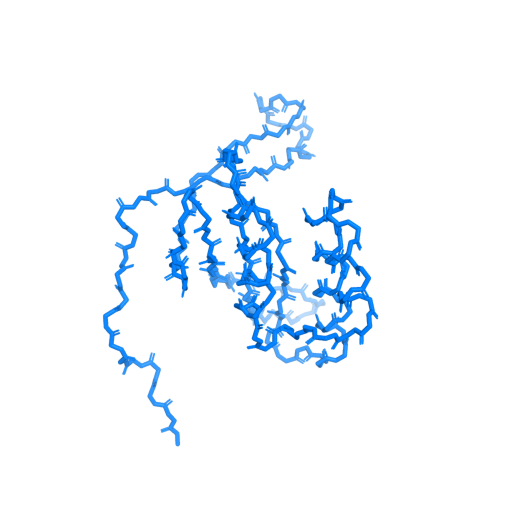C 1
ATOM 855 O O . VAL A 1 105 ? 3.639 7.306 3.572 1.00 94.62 105 VAL A O 1
ATOM 858 N N . ARG A 1 106 ? 5.021 7.783 1.874 1.00 94.31 106 ARG A N 1
ATOM 859 C CA . ARG A 1 106 ? 4.178 8.846 1.309 1.00 94.31 106 ARG A CA 1
ATOM 860 C C . ARG A 1 106 ? 2.776 8.347 0.945 1.00 94.31 106 ARG A C 1
ATOM 862 O O . ARG A 1 106 ? 1.793 8.986 1.322 1.00 94.31 106 ARG A O 1
ATOM 869 N N . PHE A 1 107 ? 2.676 7.241 0.212 1.00 94.31 107 PHE A N 1
ATOM 870 C CA . PHE A 1 107 ? 1.391 6.680 -0.217 1.00 94.31 107 PHE A CA 1
ATOM 871 C C . PHE A 1 107 ? 0.603 6.067 0.946 1.00 94.31 107 PHE A C 1
ATOM 873 O O . PHE A 1 107 ? -0.607 6.278 1.040 1.00 94.31 107 PHE A O 1
ATOM 880 N N . ALA A 1 108 ? 1.279 5.371 1.860 1.00 94.56 108 ALA A N 1
ATOM 881 C CA . ALA A 1 108 ? 0.674 4.794 3.054 1.00 94.56 108 ALA A CA 1
ATOM 882 C C . ALA A 1 108 ? 0.038 5.878 3.939 1.00 94.56 108 ALA A C 1
ATOM 884 O O . ALA A 1 108 ? -1.136 5.763 4.286 1.00 94.56 108 ALA A O 1
ATOM 885 N N . LYS A 1 109 ? 0.748 6.984 4.206 1.00 94.94 109 LYS A N 1
ATOM 886 C CA . LYS A 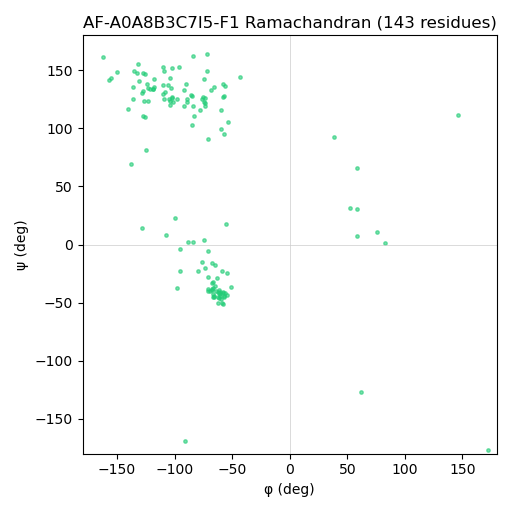1 109 ? 0.203 8.125 4.965 1.00 94.94 109 LYS A CA 1
ATOM 887 C C . LYS A 1 109 ? -1.064 8.700 4.337 1.00 94.94 109 LYS A C 1
ATOM 889 O O . LYS A 1 109 ? -2.024 8.990 5.037 1.00 94.94 109 LYS A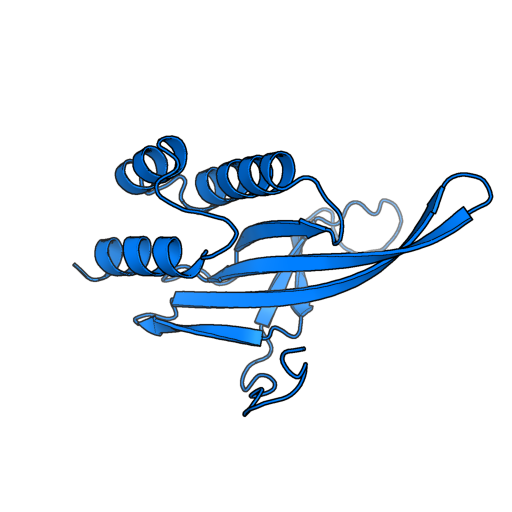 O 1
ATOM 894 N N . GLN A 1 110 ? -1.074 8.867 3.014 1.00 92.31 110 GLN A N 1
ATOM 895 C CA . GLN A 1 110 ? -2.249 9.379 2.302 1.00 92.31 110 GLN A CA 1
ATOM 896 C C . GLN A 1 110 ? -3.418 8.393 2.342 1.00 92.31 110 GLN A C 1
ATOM 898 O O . GLN A 1 110 ? -4.572 8.794 2.475 1.00 92.31 110 GLN A O 1
ATOM 903 N N . THR A 1 111 ? -3.121 7.102 2.223 1.00 92.81 111 THR A N 1
ATOM 904 C CA . THR A 1 111 ? -4.126 6.041 2.235 1.00 92.81 111 THR A CA 1
ATOM 905 C C . THR A 1 111 ? -4.804 5.929 3.594 1.00 92.81 111 THR A C 1
ATOM 907 O O . THR A 1 111 ? -6.033 5.885 3.639 1.00 92.81 111 THR A O 1
ATOM 910 N N . PHE A 1 112 ? -4.021 5.963 4.673 1.00 94.62 112 PHE A N 1
ATOM 911 C CA . PHE A 1 112 ? -4.475 5.797 6.054 1.00 94.62 112 PHE A CA 1
ATOM 912 C C . PHE A 1 112 ? -4.631 7.120 6.815 1.00 94.62 112 PHE A C 1
ATOM 914 O O . PHE A 1 112 ? -4.617 7.119 8.039 1.00 94.62 112 PHE A O 1
ATOM 921 N N . ALA A 1 113 ? -4.816 8.245 6.118 1.00 93.06 113 ALA A N 1
ATOM 922 C CA . ALA A 1 113 ? -4.881 9.577 6.731 1.00 93.06 113 ALA A CA 1
ATOM 923 C C . ALA A 1 113 ? -5.931 9.710 7.856 1.00 93.06 113 ALA A C 1
ATOM 925 O O . ALA A 1 113 ? -5.773 10.538 8.745 1.00 93.06 113 ALA A O 1
ATOM 926 N N . ASN A 1 114 ? -6.972 8.872 7.836 1.00 93.06 114 ASN A N 1
ATOM 927 C CA . ASN A 1 114 ? -8.035 8.844 8.844 1.00 93.06 114 ASN A CA 1
ATOM 928 C C . ASN A 1 114 ? -7.686 8.016 10.101 1.00 93.06 114 ASN A C 1
ATOM 930 O O . ASN A 1 114 ? -8.528 7.889 10.983 1.00 93.06 114 ASN A O 1
ATOM 934 N N . TYR A 1 115 ? -6.478 7.449 10.188 1.00 93.75 115 TYR A N 1
ATOM 935 C CA . TYR A 1 115 ? -6.020 6.599 11.293 1.00 93.75 115 TYR A CA 1
ATOM 936 C C . TYR A 1 115 ? -4.712 7.157 11.881 1.00 93.75 115 TYR A C 1
ATOM 938 O O . TYR A 1 115 ? -3.632 6.682 11.517 1.00 93.75 115 TYR A O 1
ATOM 946 N N . PRO A 1 116 ? -4.778 8.172 12.767 1.00 93.62 116 PRO A N 1
ATOM 947 C CA . PRO A 1 116 ? -3.600 8.888 13.272 1.00 93.62 116 PRO A CA 1
ATOM 948 C C . PRO A 1 116 ? -2.536 7.979 13.900 1.00 93.62 116 PRO A C 1
ATOM 950 O O . PRO A 1 116 ? -1.359 8.100 13.565 1.00 93.62 116 PRO A O 1
ATOM 953 N N . ASP A 1 117 ? -2.948 7.008 14.719 1.00 94.12 117 ASP A N 1
ATOM 954 C CA . ASP A 1 117 ? -2.031 6.055 15.363 1.00 94.12 117 ASP A CA 1
ATOM 955 C C . ASP A 1 117 ? -1.270 5.211 14.332 1.00 94.12 117 ASP A C 1
ATOM 957 O O . ASP A 1 117 ? -0.074 4.944 14.463 1.00 94.12 117 ASP A O 1
ATOM 961 N N . LEU A 1 118 ? -1.954 4.812 13.256 1.00 95.62 118 LEU A N 1
ATOM 962 C CA . LEU A 1 118 ? -1.338 4.056 12.172 1.00 95.62 118 LEU A CA 1
ATOM 963 C C . LEU A 1 118 ? -0.381 4.936 11.358 1.00 95.62 118 LEU A C 1
ATOM 965 O O . LEU A 1 118 ? 0.691 4.476 10.972 1.00 95.62 118 LEU A O 1
ATOM 969 N N . VAL A 1 119 ? -0.735 6.206 11.133 1.00 96.12 119 VAL A N 1
ATOM 970 C CA . VAL A 1 119 ? 0.130 7.194 10.469 1.00 96.12 119 VAL A CA 1
ATOM 971 C C . VAL A 1 119 ? 1.420 7.409 11.257 1.00 96.12 119 VAL A C 1
ATOM 973 O O . VAL A 1 119 ? 2.493 7.383 10.656 1.00 96.12 119 VAL A O 1
ATOM 976 N N . GLN A 1 120 ? 1.346 7.533 12.583 1.00 95.00 120 GLN A N 1
ATOM 977 C CA . GLN A 1 120 ? 2.530 7.693 13.429 1.00 95.00 120 GLN A CA 1
ATOM 978 C C . GLN A 1 120 ? 3.480 6.487 13.322 1.00 95.00 120 GLN A C 1
ATOM 980 O O . GLN A 1 120 ? 4.692 6.655 13.197 1.00 95.00 120 GLN A O 1
ATOM 985 N N . ARG A 1 121 ? 2.931 5.267 13.292 1.00 96.31 121 ARG A N 1
ATOM 986 C CA . ARG A 1 121 ? 3.696 4.021 13.095 1.00 96.31 121 ARG A CA 1
ATOM 987 C C . ARG A 1 121 ? 4.308 3.904 11.693 1.00 96.31 121 ARG A C 1
ATOM 989 O O . ARG A 1 121 ? 5.392 3.354 11.512 1.00 96.31 121 ARG A O 1
ATOM 996 N N . ILE A 1 122 ? 3.635 4.444 10.677 1.00 95.38 122 ILE A N 1
ATOM 997 C CA . ILE A 1 122 ? 4.198 4.560 9.324 1.00 95.38 122 ILE A CA 1
ATOM 998 C C . ILE A 1 122 ? 5.385 5.534 9.319 1.00 95.38 122 ILE A C 1
ATOM 1000 O O . ILE A 1 122 ? 6.417 5.234 8.720 1.00 95.38 122 ILE A O 1
ATOM 1004 N N . GLU A 1 123 ? 5.262 6.683 9.986 1.00 93.19 123 GLU A N 1
ATOM 1005 C CA . GLU A 1 123 ? 6.321 7.699 10.068 1.00 93.19 123 GLU A CA 1
ATOM 1006 C C . GLU A 1 123 ? 7.547 7.234 10.857 1.00 93.19 123 GLU A C 1
ATOM 1008 O O . GLU A 1 123 ? 8.670 7.593 10.501 1.00 93.19 123 GLU A O 1
ATOM 1013 N N . SER A 1 124 ? 7.358 6.383 11.867 1.00 93.69 124 SER A N 1
ATOM 1014 C CA . SER A 1 124 ? 8.453 5.756 12.615 1.00 93.69 124 SER A CA 1
ATOM 1015 C C . SER A 1 124 ? 9.172 4.638 11.843 1.00 93.69 124 SER A C 1
ATOM 1017 O O . SER A 1 124 ? 10.081 4.013 12.386 1.00 93.69 124 SER A O 1
ATOM 1019 N N . ASN A 1 125 ? 8.812 4.402 10.574 1.00 91.19 125 ASN A N 1
ATOM 1020 C CA . ASN A 1 125 ? 9.330 3.323 9.726 1.00 91.19 125 ASN A CA 1
ATOM 1021 C C . ASN A 1 125 ? 9.102 1.912 10.299 1.00 91.19 125 ASN A C 1
ATOM 1023 O O . ASN A 1 125 ? 9.872 0.997 10.007 1.00 91.19 125 ASN A O 1
ATOM 1027 N N . GLU A 1 126 ? 8.026 1.698 11.065 1.00 94.69 126 GLU A N 1
ATOM 1028 C CA . GLU A 1 126 ? 7.657 0.358 11.543 1.00 94.69 126 GLU A CA 1
ATOM 1029 C C . GLU A 1 126 ? 7.315 -0.595 10.379 1.00 94.69 126 GLU A C 1
ATOM 1031 O O . GLU A 1 126 ? 7.514 -1.809 10.456 1.00 94.69 126 GLU A O 1
ATOM 1036 N N . PHE A 1 127 ? 6.827 -0.039 9.265 1.00 95.00 127 PHE A N 1
ATOM 1037 C CA . PHE A 1 127 ? 6.409 -0.789 8.085 1.00 95.00 127 PHE A CA 1
ATOM 1038 C C . PHE A 1 127 ? 7.365 -0.600 6.907 1.00 95.00 127 PHE A C 1
ATOM 1040 O O . PHE A 1 127 ? 7.940 0.470 6.702 1.00 95.00 127 PHE A O 1
ATOM 1047 N N . SER A 1 128 ? 7.482 -1.631 6.068 1.00 91.19 128 SER A N 1
ATOM 1048 C CA . SER A 1 128 ? 8.369 -1.624 4.905 1.00 91.19 128 SER A CA 1
ATOM 1049 C C . SER A 1 128 ? 7.639 -1.993 3.623 1.00 91.19 128 SER A C 1
ATOM 1051 O O . SER A 1 128 ? 6.781 -2.873 3.612 1.00 91.19 128 SER A O 1
ATOM 1053 N N . VAL A 1 129 ? 8.084 -1.407 2.510 1.00 89.38 129 VAL A N 1
ATOM 1054 C CA . VAL A 1 129 ? 7.641 -1.785 1.162 1.00 89.38 129 VAL A CA 1
ATOM 1055 C C . VAL A 1 129 ? 7.911 -3.257 0.818 1.00 89.38 129 VAL A C 1
ATOM 1057 O O . VAL A 1 129 ? 7.239 -3.818 -0.045 1.00 89.38 129 VAL A O 1
ATOM 1060 N N . LYS A 1 130 ? 8.874 -3.902 1.494 1.00 88.38 130 LYS A N 1
ATOM 1061 C CA . LYS A 1 130 ? 9.160 -5.336 1.325 1.00 88.38 130 LYS A CA 1
ATOM 1062 C C . LYS A 1 130 ? 8.064 -6.227 1.912 1.00 88.38 130 LYS A C 1
ATOM 1064 O O . LYS A 1 130 ? 7.870 -7.335 1.425 1.00 88.38 130 LYS A O 1
ATOM 1069 N N . ASP A 1 131 ? 7.364 -5.737 2.932 1.00 90.56 131 ASP A N 1
ATOM 1070 C CA . ASP A 1 131 ? 6.313 -6.463 3.641 1.00 90.56 131 ASP A CA 1
ATOM 1071 C C . ASP A 1 131 ? 5.109 -5.540 3.926 1.00 90.56 131 ASP A C 1
ATOM 1073 O O . ASP A 1 131 ? 4.847 -5.160 5.073 1.00 90.56 131 ASP A O 1
ATOM 1077 N N . PRO A 1 132 ? 4.364 -5.144 2.874 1.00 92.00 132 PRO A N 1
ATOM 1078 C CA . PRO A 1 132 ? 3.204 -4.266 3.015 1.00 92.00 132 PRO A CA 1
ATOM 1079 C C . PRO A 1 132 ? 2.040 -4.946 3.753 1.00 92.00 132 PRO A C 1
ATOM 1081 O O . PRO A 1 132 ? 1.137 -4.263 4.236 1.00 92.00 132 PRO A O 1
ATOM 1084 N N . LEU A 1 133 ? 2.057 -6.278 3.882 1.00 93.38 133 LEU A N 1
ATOM 1085 C CA . LEU A 1 133 ? 1.023 -7.032 4.583 1.00 93.38 133 LEU A CA 1
ATOM 1086 C C . LEU A 1 133 ? 0.989 -6.707 6.080 1.00 93.38 133 LEU A C 1
ATOM 1088 O O . LEU A 1 133 ? -0.097 -6.631 6.653 1.00 93.38 133 LEU A O 1
ATOM 1092 N N . LYS A 1 134 ? 2.144 -6.460 6.713 1.00 95.25 134 LYS A N 1
ATOM 1093 C CA . LYS A 1 134 ? 2.196 -6.027 8.121 1.00 95.25 134 LYS A CA 1
ATOM 1094 C C . LYS A 1 134 ? 1.377 -4.766 8.372 1.00 95.25 134 LYS A C 1
ATOM 1096 O O . LYS A 1 134 ? 0.648 -4.707 9.358 1.00 95.25 134 LYS A O 1
ATOM 1101 N N . LEU A 1 135 ? 1.449 -3.798 7.459 1.00 96.00 135 LEU A N 1
ATOM 1102 C CA . LEU A 1 135 ? 0.667 -2.567 7.546 1.00 96.00 135 LEU A CA 1
ATOM 1103 C C . LEU A 1 135 ? -0.835 -2.843 7.400 1.00 96.00 135 LEU A C 1
ATOM 1105 O O . LEU A 1 135 ? -1.632 -2.349 8.192 1.00 96.00 135 LEU A O 1
ATOM 1109 N N . VAL A 1 136 ? -1.226 -3.672 6.427 1.00 94.88 136 VAL A N 1
ATOM 1110 C CA . VAL A 1 136 ? -2.642 -4.021 6.215 1.00 94.88 136 VAL A CA 1
ATOM 1111 C C . VAL A 1 136 ? -3.222 -4.780 7.411 1.00 94.88 136 VAL A C 1
ATOM 1113 O O . VAL A 1 136 ? -4.336 -4.483 7.827 1.00 94.88 136 VAL A O 1
ATOM 1116 N N . LYS A 1 137 ? -2.465 -5.702 8.016 1.00 94.69 137 LYS A N 1
ATOM 1117 C CA . LYS A 1 137 ? -2.891 -6.413 9.232 1.00 94.69 137 LYS A CA 1
ATOM 1118 C C . LYS A 1 137 ? -2.990 -5.493 10.447 1.00 94.69 137 LYS A C 1
ATOM 1120 O O . LYS A 1 137 ? -3.911 -5.642 11.243 1.00 94.69 137 LYS A O 1
ATOM 1125 N N . ALA A 1 138 ? -2.070 -4.537 10.588 1.00 95.12 138 ALA A N 1
ATOM 1126 C CA . ALA A 1 138 ? -2.151 -3.529 11.641 1.00 95.12 138 ALA A CA 1
ATOM 1127 C C . ALA A 1 138 ? -3.413 -2.664 11.491 1.00 95.12 138 ALA A C 1
ATOM 1129 O O . ALA A 1 138 ? -4.088 -2.401 12.479 1.00 95.12 138 ALA A O 1
ATOM 1130 N N . TYR A 1 139 ? -3.760 -2.281 10.259 1.00 95.19 139 TYR A N 1
ATOM 1131 C CA . TYR A 1 139 ? -5.018 -1.604 9.957 1.00 95.19 139 TYR A CA 1
ATOM 1132 C C . TYR A 1 139 ? -6.244 -2.468 10.279 1.00 95.19 139 TYR A C 1
ATOM 1134 O O . TYR A 1 139 ? -7.149 -2.006 10.966 1.00 95.19 139 TYR A O 1
ATOM 1142 N N . GLU A 1 140 ? -6.273 -3.718 9.812 1.00 94.38 140 GLU A N 1
ATOM 1143 C CA . GLU A 1 140 ? -7.390 -4.635 10.053 1.00 94.38 140 GLU A CA 1
ATOM 1144 C C . GLU A 1 140 ? -7.645 -4.835 11.548 1.00 94.38 140 GLU A C 1
ATOM 1146 O O . GLU A 1 140 ? -8.799 -4.817 11.974 1.00 94.38 140 GLU A O 1
ATOM 1151 N N . ALA A 1 141 ? -6.584 -4.950 12.353 1.00 92.69 141 ALA A N 1
ATOM 1152 C CA . ALA A 1 141 ? -6.711 -5.011 13.802 1.00 92.69 141 ALA A CA 1
ATOM 1153 C C . ALA A 1 141 ? -7.430 -3.772 14.361 1.00 92.69 141 ALA A C 1
ATOM 1155 O O . ALA A 1 141 ? -8.302 -3.926 15.200 1.00 92.69 141 ALA A O 1
ATOM 1156 N N . ILE A 1 142 ? -7.140 -2.567 13.864 1.00 91.75 142 ILE A N 1
ATOM 1157 C CA . ILE A 1 142 ? -7.766 -1.323 14.345 1.00 91.75 142 ILE A CA 1
ATOM 1158 C C . ILE A 1 142 ? -9.265 -1.261 14.024 1.00 91.75 142 ILE A C 1
ATOM 1160 O O . ILE A 1 142 ? -10.026 -0.748 14.830 1.00 91.75 142 ILE A O 1
ATOM 1164 N N . VAL A 1 143 ? -9.698 -1.750 12.858 1.00 90.06 143 VAL A N 1
ATOM 1165 C CA . VAL A 1 143 ? -11.098 -1.603 12.395 1.00 90.06 143 VAL A CA 1
ATOM 1166 C C . VAL A 1 143 ? -12.008 -2.792 12.711 1.00 90.06 143 VAL A C 1
ATOM 1168 O O . VAL A 1 143 ? -13.194 -2.765 12.367 1.00 90.06 143 VAL A O 1
ATOM 1171 N N . THR A 1 144 ? -11.444 -3.852 13.295 1.00 80.56 144 THR A N 1
ATOM 1172 C CA . THR A 1 144 ? -12.185 -5.049 13.726 1.00 80.56 144 THR A CA 1
ATOM 1173 C C . THR A 1 144 ? -12.581 -4.986 15.205 1.00 80.56 144 THR A C 1
ATOM 1175 O O . THR A 1 144 ? -13.524 -5.675 15.594 1.00 80.56 144 THR A O 1
ATOM 1178 N N . TYR A 1 145 ? -11.878 -4.189 16.015 1.00 59.19 145 TYR A N 1
ATOM 1179 C CA . TYR A 1 145 ? -12.272 -3.848 17.387 1.00 59.19 145 TYR A CA 1
ATOM 1180 C C . TYR A 1 145 ? -13.169 -2.609 17.397 1.00 59.19 145 TYR A C 1
ATOM 1182 O O . TYR A 1 145 ? -14.037 -2.547 18.295 1.00 59.19 145 TYR A O 1
#

Radius of gyration: 16.8 Å; Cα contacts (8 Å, |Δi|>4): 217; chains: 1; bounding box: 34×40×46 Å

pLDDT: mean 78.9, std 18.11, range [27.81, 96.31]

Solvent-accessible surface area (backbone atoms only — not comparable to full-atom values): 8716 Å² total; per-residue (Å²): 136,82,75,95,74,86,77,83,84,67,78,53,96,62,90,42,48,41,76,41,76,53,83,62,92,84,53,99,61,66,91,44,73,46,79,44,82,46,84,46,46,72,79,40,77,58,70,74,69,22,30,36,35,39,35,81,47,78,42,82,46,73,59,90,94,45,75,45,80,45,43,35,44,36,36,29,35,26,46,65,92,46,95,47,51,41,61,33,33,57,41,53,73,91,55,59,68,67,60,34,39,53,44,18,45,56,30,37,40,66,66,40,62,92,37,65,73,59,36,54,43,43,73,71,56,76,56,45,70,92,48,55,61,61,52,53,52,54,50,50,58,65,76,72,110

Mean predicted aligned error: 9.48 Å

Secondary structure (DSSP, 8-state):
---S--S-----SS-EEEEEEP--SSSSS-SSEEEEEE--EEEEE-STT-EEEEEEEEEEEEETTEEEEEEEEEEEEEPTT-SSPEEEEEEETT--HHHHHHHHHHHHHHHTTT-HHHHHHHHTT-SBTTBHHHHHHHHHHHHH-

Nearest PDB structures (foldseek):
  6pai-assembly1_C  TM=6.018E-01  e=1.248E+00  Homo sapiens
  1of5-assembly1_A  TM=5.433E-01  e=1.322E+00  Saccharomyces cerevisiae
  7qoo-assembly1_P  TM=3.097E-01  e=1.863E+00  Homo sapiens

Sequence (145 aa):
MVGLDGDTVNYVREIRYRMFKSNSPDTKKEKGRYRMPVLFREDYRGKDGIALLTEFRETEQTTGLRTALQKERWCYVKLKDEPAARVLSVSTAGENPESTQKNFVRFAKQTFANYPDLVQRIESNEFSVKDPLKLVKAYEAIVTY